Protein AF-A0A952X429-F1 (afdb_monomer_lite)

Sequence (64 aa):
MDAELQHDAAVAMAVALVEIIAPCLREEEQRDAFEEFYRVCHAGIEAYVAQASHKERQLLPGRN

Secondary structure (DSSP, 8-state):
--HHHHHHHHHHHHHHHHHHHGGGS-HHHHHHHHHHHHHHHHHHHHHHHHHHHHHHHHH-TT--

Structure (mmCIF, N/CA/C/O backbone):
data_AF-A0A952X429-F1
#
_entry.id   AF-A0A952X429-F1
#
loop_
_atom_site.group_PDB
_atom_site.id
_atom_site.type_symbol
_atom_site.label_atom_id
_atom_site.label_alt_id
_atom_site.label_comp_id
_atom_site.label_asym_id
_atom_site.label_entity_id
_atom_site.label_seq_id
_atom_site.pdbx_PDB_ins_code
_atom_site.Cartn_x
_atom_site.Cartn_y
_atom_site.Cartn_z
_atom_site.occupancy
_atom_site.B_iso_or_equiv
_atom_site.auth_seq_id
_atom_site.auth_comp_id
_atom_site.auth_asym_id
_atom_site.auth_atom_id
_atom_site.pdbx_PDB_model_num
ATOM 1 N N . MET A 1 1 ? 3.816 0.115 -17.253 1.00 63.97 1 MET A N 1
ATOM 2 C CA . MET A 1 1 ? 2.694 -0.107 -16.322 1.00 63.97 1 MET A CA 1
ATOM 3 C C . MET A 1 1 ? 2.039 1.235 -16.094 1.00 63.97 1 MET A C 1
ATOM 5 O O . MET A 1 1 ? 2.755 2.161 -15.725 1.00 63.97 1 MET A O 1
ATOM 9 N N . ASP A 1 2 ? 0.750 1.355 -16.396 1.00 85.50 2 ASP A N 1
ATOM 10 C CA . ASP A 1 2 ? 0.037 2.636 -16.348 1.00 85.50 2 ASP A CA 1
ATOM 11 C C . ASP A 1 2 ? -0.046 3.172 -14.915 1.00 85.50 2 ASP A C 1
ATOM 13 O O . ASP A 1 2 ? -0.104 2.394 -13.962 1.00 85.50 2 ASP A O 1
ATOM 17 N N . ALA A 1 3 ? -0.002 4.497 -14.755 1.00 87.00 3 ALA A N 1
ATOM 18 C CA . ALA A 1 3 ? -0.008 5.143 -13.439 1.00 87.00 3 ALA A CA 1
ATOM 19 C C . ALA A 1 3 ? -1.283 4.818 -12.639 1.00 87.00 3 ALA A C 1
ATOM 21 O O . ALA A 1 3 ? -1.210 4.600 -11.434 1.00 87.00 3 ALA A O 1
ATOM 22 N N . GLU A 1 4 ? -2.425 4.700 -13.321 1.00 92.69 4 GLU A N 1
ATOM 23 C CA . GLU A 1 4 ? -3.701 4.294 -12.717 1.00 92.69 4 GLU A CA 1
ATOM 24 C C . GLU A 1 4 ? -3.622 2.879 -12.126 1.00 92.69 4 GLU A C 1
ATOM 26 O O . GLU A 1 4 ? -3.976 2.675 -10.972 1.00 92.69 4 GLU A O 1
ATOM 31 N N . LEU A 1 5 ? -3.028 1.921 -12.848 1.00 93.19 5 LEU A N 1
ATOM 32 C CA . LEU A 1 5 ? -2.850 0.551 -12.347 1.00 93.19 5 LEU A CA 1
ATOM 33 C C . LEU A 1 5 ? -1.940 0.488 -11.110 1.00 93.19 5 LEU A C 1
ATOM 35 O O . LEU A 1 5 ? -2.142 -0.354 -10.237 1.00 93.19 5 LEU A O 1
ATOM 39 N N . GLN A 1 6 ? -0.926 1.356 -11.032 1.00 93.88 6 GLN A N 1
ATOM 40 C CA . GLN A 1 6 ? -0.041 1.441 -9.863 1.00 93.88 6 GLN A CA 1
ATOM 41 C C . GLN A 1 6 ? -0.776 2.010 -8.648 1.00 93.88 6 GLN A C 1
ATOM 43 O O . GLN A 1 6 ? -0.633 1.483 -7.544 1.00 93.88 6 GLN A O 1
ATOM 48 N N . HIS A 1 7 ? -1.585 3.049 -8.865 1.00 95.38 7 HIS A N 1
ATOM 49 C CA . HIS A 1 7 ? -2.439 3.635 -7.841 1.00 95.38 7 HIS A CA 1
ATOM 50 C C . HIS A 1 7 ? -3.450 2.616 -7.305 1.00 95.38 7 HIS A C 1
ATOM 52 O O . HIS A 1 7 ? -3.486 2.380 -6.099 1.00 95.38 7 HIS A O 1
ATOM 58 N N . ASP A 1 8 ? -4.201 1.958 -8.189 1.00 97.62 8 ASP A N 1
ATOM 59 C CA . ASP A 1 8 ? -5.224 0.977 -7.814 1.00 97.62 8 ASP A CA 1
ATOM 60 C C . ASP A 1 8 ? -4.622 -0.187 -7.021 1.00 97.62 8 ASP A C 1
ATOM 62 O O . ASP A 1 8 ? -5.169 -0.607 -5.998 1.00 97.62 8 ASP A O 1
ATOM 66 N N . ALA A 1 9 ? -3.451 -0.676 -7.444 1.00 97.38 9 ALA A N 1
ATOM 67 C CA . ALA A 1 9 ? -2.725 -1.709 -6.718 1.00 97.38 9 ALA A CA 1
ATOM 68 C C . ALA A 1 9 ? -2.288 -1.229 -5.324 1.00 97.38 9 ALA A C 1
ATOM 70 O O . ALA A 1 9 ? -2.479 -1.949 -4.342 1.00 97.38 9 ALA A O 1
ATOM 71 N N . ALA A 1 10 ? -1.743 -0.013 -5.213 1.00 97.94 10 ALA A N 1
ATOM 72 C CA . ALA A 1 10 ? -1.335 0.557 -3.931 1.00 97.94 10 ALA A CA 1
ATOM 73 C C . ALA A 1 10 ? -2.525 0.748 -2.978 1.00 97.94 10 A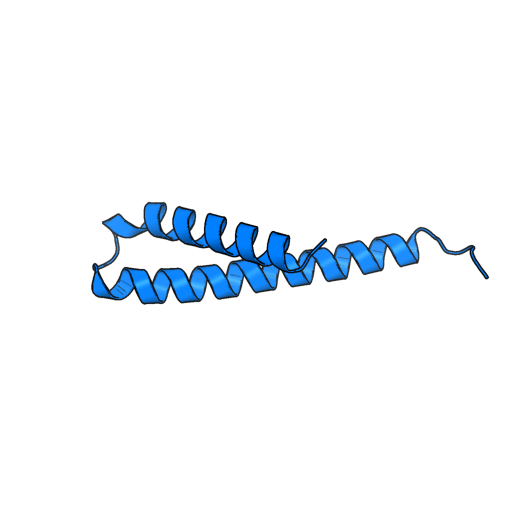LA A C 1
ATOM 75 O O . ALA A 1 10 ? -2.412 0.423 -1.796 1.00 97.94 10 ALA A O 1
ATOM 76 N N . VAL A 1 11 ? -3.671 1.215 -3.483 1.00 98.25 11 VAL A N 1
ATOM 77 C CA . VAL A 1 11 ? -4.911 1.354 -2.705 1.00 98.25 11 VAL A CA 1
ATOM 78 C C . VAL A 1 11 ? -5.401 -0.009 -2.226 1.00 98.25 11 VAL A C 1
ATOM 80 O O . VAL A 1 11 ? -5.637 -0.176 -1.031 1.00 98.25 11 VAL A O 1
ATOM 83 N N . ALA A 1 12 ? -5.504 -0.999 -3.117 1.00 98.50 12 ALA A N 1
ATOM 84 C CA . ALA A 1 12 ? -5.970 -2.338 -2.757 1.00 98.50 12 ALA A CA 1
ATOM 85 C C . ALA A 1 12 ? -5.084 -2.987 -1.679 1.00 98.50 12 ALA A C 1
ATOM 87 O O . ALA A 1 12 ? -5.591 -3.583 -0.727 1.00 98.50 12 ALA A O 1
ATOM 88 N N . MET A 1 13 ? -3.762 -2.830 -1.793 1.00 98.44 13 MET A N 1
ATOM 89 C CA . MET A 1 13 ? -2.816 -3.306 -0.782 1.00 98.44 13 MET A CA 1
ATOM 90 C C . MET A 1 13 ? -2.976 -2.566 0.548 1.00 98.44 13 MET A C 1
ATOM 92 O O . MET A 1 13 ? -3.008 -3.210 1.594 1.00 98.44 13 MET A O 1
ATOM 96 N N . ALA A 1 14 ? -3.095 -1.238 0.521 1.00 98.38 14 ALA A N 1
ATOM 97 C CA . ALA A 1 14 ? -3.259 -0.438 1.729 1.00 98.38 14 ALA A CA 1
ATOM 98 C C . ALA A 1 14 ? -4.545 -0.798 2.485 1.00 98.38 14 ALA A C 1
ATOM 100 O O . ALA A 1 14 ? -4.492 -0.983 3.698 1.00 98.38 14 ALA A O 1
ATOM 101 N N . VAL A 1 15 ? -5.669 -0.984 1.779 1.00 98.38 15 VAL A N 1
ATOM 102 C CA . VAL A 1 15 ? -6.930 -1.454 2.381 1.00 98.38 15 VAL A CA 1
ATOM 103 C C . VAL A 1 15 ? -6.727 -2.801 3.070 1.00 98.38 15 VAL A C 1
ATOM 105 O O . VAL A 1 15 ? -7.018 -2.925 4.256 1.00 98.38 15 VAL A O 1
ATOM 108 N N . ALA A 1 16 ? -6.167 -3.788 2.364 1.00 98.56 16 ALA A N 1
ATOM 109 C CA . ALA A 1 16 ? -5.955 -5.120 2.925 1.00 98.56 16 ALA A CA 1
ATOM 110 C C . ALA A 1 16 ? -5.043 -5.094 4.165 1.00 98.56 16 ALA A C 1
ATOM 112 O O . ALA A 1 16 ? -5.292 -5.798 5.142 1.00 98.56 16 ALA A O 1
ATOM 113 N N . LEU A 1 17 ? -3.995 -4.265 4.155 1.00 98.31 17 LEU A N 1
ATOM 114 C CA . LEU A 1 17 ? -3.098 -4.103 5.299 1.00 98.31 17 LEU A CA 1
ATOM 115 C C . LEU A 1 17 ? -3.808 -3.476 6.500 1.00 98.31 17 LEU A C 1
ATOM 117 O O . LEU A 1 17 ? -3.637 -3.970 7.615 1.00 98.31 17 LEU A O 1
ATOM 121 N N . VAL A 1 18 ? -4.630 -2.443 6.282 1.00 98.00 18 VAL A N 1
ATOM 122 C CA . VAL A 1 18 ? -5.458 -1.866 7.350 1.00 98.00 18 VAL A CA 1
ATOM 123 C C . VAL A 1 18 ? -6.414 -2.908 7.908 1.00 98.00 18 VAL A C 1
ATOM 125 O O . VAL A 1 18 ? -6.468 -3.050 9.120 1.00 98.00 18 VAL A O 1
ATOM 128 N N . GLU A 1 19 ? -7.111 -3.683 7.075 1.00 97.69 19 GLU A N 1
ATOM 129 C CA . GLU A 1 19 ? -8.037 -4.725 7.546 1.00 97.69 19 GLU A CA 1
ATOM 130 C C . GLU A 1 19 ? -7.348 -5.768 8.438 1.00 97.69 19 GLU A C 1
ATOM 132 O O . GLU A 1 19 ? -7.908 -6.185 9.453 1.00 97.69 19 GLU A O 1
ATOM 137 N N . ILE A 1 20 ? -6.112 -6.152 8.103 1.00 98.31 20 ILE A N 1
ATOM 138 C CA . ILE A 1 20 ? -5.316 -7.099 8.896 1.00 98.31 20 ILE A CA 1
ATOM 139 C C . ILE A 1 20 ? -5.003 -6.537 10.288 1.00 98.31 20 ILE A C 1
ATOM 141 O O . ILE A 1 20 ? -5.042 -7.282 11.269 1.00 98.31 20 ILE A O 1
ATOM 145 N N . ILE A 1 21 ? -4.670 -5.245 10.386 1.00 97.31 21 ILE A N 1
ATOM 146 C CA . ILE A 1 21 ? -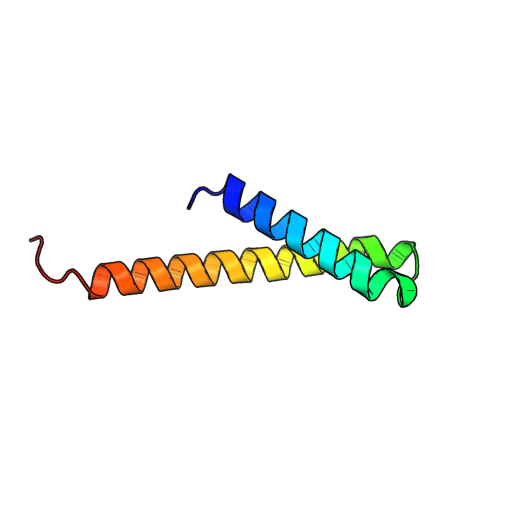4.218 -4.636 11.645 1.00 97.31 21 ILE A CA 1
ATOM 147 C C . ILE A 1 21 ? -5.295 -3.833 12.377 1.00 97.31 21 ILE A C 1
ATOM 149 O O . ILE A 1 21 ? -5.064 -3.425 13.512 1.00 97.31 21 ILE A O 1
ATOM 153 N N . ALA A 1 22 ? -6.467 -3.634 11.774 1.00 96.81 22 ALA A N 1
ATOM 154 C CA . ALA A 1 22 ? -7.578 -2.870 12.335 1.00 96.81 22 ALA A CA 1
ATOM 155 C C . ALA A 1 22 ? -7.976 -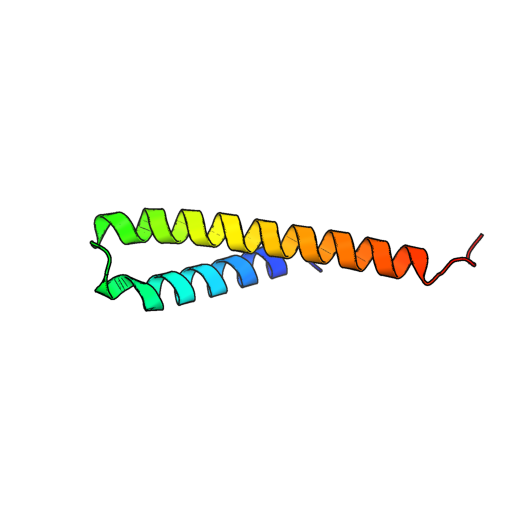3.313 13.754 1.00 96.81 22 ALA A C 1
ATOM 157 O O . ALA A 1 22 ? -8.227 -2.433 14.573 1.00 96.81 22 ALA A O 1
ATOM 158 N N . PRO A 1 23 ? -7.959 -4.614 14.125 1.00 97.94 23 PRO A N 1
ATOM 159 C CA . PRO A 1 23 ? -8.229 -5.030 15.506 1.00 97.94 23 PRO A CA 1
ATOM 160 C C . PRO A 1 23 ? -7.230 -4.494 16.546 1.00 97.94 23 PRO A C 1
ATOM 162 O O . PRO A 1 23 ? -7.517 -4.514 17.741 1.00 97.94 23 PRO A O 1
ATOM 165 N N . CYS A 1 24 ? -6.052 -4.051 16.104 1.00 97.88 24 CYS A N 1
ATOM 166 C CA . CYS A 1 24 ? -4.983 -3.504 16.938 1.00 97.88 24 CYS A CA 1
ATOM 167 C C . CYS A 1 24 ? -4.938 -1.968 16.927 1.00 97.88 24 CYS A C 1
ATOM 169 O O . CYS A 1 24 ? -4.102 -1.394 17.624 1.00 97.88 24 CYS A O 1
ATOM 171 N N . LEU A 1 25 ? -5.792 -1.317 16.133 1.00 97.19 25 LEU A N 1
ATOM 172 C CA . LEU A 1 25 ? -5.840 0.132 15.967 1.00 97.19 25 LEU A CA 1
ATOM 173 C C . LEU A 1 25 ? -7.141 0.702 16.520 1.00 97.19 25 LEU A C 1
ATOM 175 O O . LEU A 1 25 ? -8.198 0.071 16.457 1.00 97.19 25 LEU A O 1
ATOM 179 N N . ARG A 1 26 ? -7.083 1.941 17.000 1.00 97.75 26 ARG A N 1
ATOM 180 C CA . ARG A 1 26 ? -8.293 2.734 17.237 1.00 97.75 26 ARG A CA 1
ATOM 181 C C . ARG A 1 26 ? -8.864 3.211 15.906 1.00 97.75 26 ARG A C 1
ATOM 183 O O . ARG A 1 26 ? -8.127 3.351 14.933 1.00 97.75 26 ARG A O 1
ATOM 190 N N . GLU A 1 27 ? -10.165 3.485 15.855 1.00 94.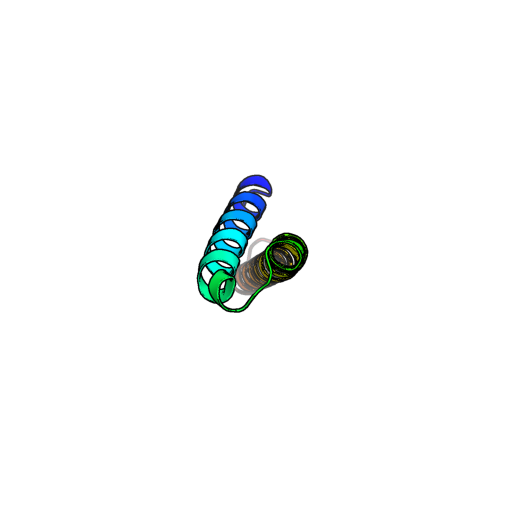94 27 GLU A N 1
ATOM 191 C CA . GLU A 1 27 ? -10.828 3.944 14.625 1.00 94.94 27 GLU A CA 1
ATOM 192 C C . GLU A 1 27 ? -10.171 5.212 14.060 1.00 94.94 27 GLU A C 1
ATOM 194 O O . GLU A 1 27 ? -9.976 5.318 12.850 1.00 94.94 27 GLU A O 1
ATOM 199 N N . GLU A 1 28 ? -9.742 6.135 14.928 1.00 95.25 28 GLU A N 1
ATOM 200 C CA . GLU A 1 28 ? -9.036 7.351 14.522 1.00 95.25 28 GLU A CA 1
ATOM 201 C C . GLU A 1 28 ? -7.644 7.093 13.912 1.00 95.25 28 GLU A C 1
ATOM 203 O O . GLU A 1 28 ? -7.193 7.882 13.086 1.00 95.25 28 GLU A O 1
ATOM 208 N N . GLU A 1 29 ? -6.986 5.982 14.259 1.00 97.31 29 GLU A N 1
ATOM 209 C CA . GLU A 1 29 ? -5.641 5.622 13.778 1.00 97.31 29 GLU A CA 1
ATOM 210 C C . GLU A 1 29 ? -5.682 4.878 12.432 1.00 97.31 29 GLU A C 1
ATOM 212 O O . GLU A 1 29 ? -4.680 4.819 11.719 1.00 97.31 29 GLU A O 1
ATOM 217 N N . GLN A 1 30 ? -6.833 4.311 12.050 1.00 96.94 30 GLN A N 1
ATOM 218 C CA . GLN A 1 30 ? -6.964 3.521 10.819 1.00 96.94 30 GLN A CA 1
ATOM 219 C C . GLN A 1 30 ? -6.756 4.360 9.556 1.00 96.94 30 GLN A C 1
ATOM 221 O O . GLN A 1 30 ? -6.226 3.860 8.563 1.00 96.94 30 GLN A O 1
ATOM 226 N N . ARG A 1 31 ? -7.138 5.642 9.593 1.00 96.94 31 ARG A N 1
ATOM 227 C CA . ARG A 1 31 ? -6.898 6.564 8.480 1.00 96.94 31 ARG A CA 1
ATOM 228 C C . ARG A 1 31 ? -5.407 6.835 8.293 1.00 96.94 31 ARG A C 1
ATOM 230 O O . ARG A 1 31 ? -4.914 6.720 7.176 1.00 96.94 31 ARG A O 1
ATOM 237 N N . ASP A 1 32 ? -4.700 7.148 9.373 1.00 97.88 32 ASP A N 1
ATOM 238 C CA . ASP A 1 32 ? -3.260 7.415 9.326 1.00 97.88 32 ASP A CA 1
ATOM 239 C C . ASP A 1 32 ? -2.495 6.160 8.876 1.00 97.88 32 ASP A C 1
ATOM 241 O O . ASP A 1 32 ? -1.582 6.236 8.052 1.00 97.88 32 ASP A O 1
ATOM 245 N N . ALA A 1 33 ? -2.926 4.982 9.343 1.00 98.06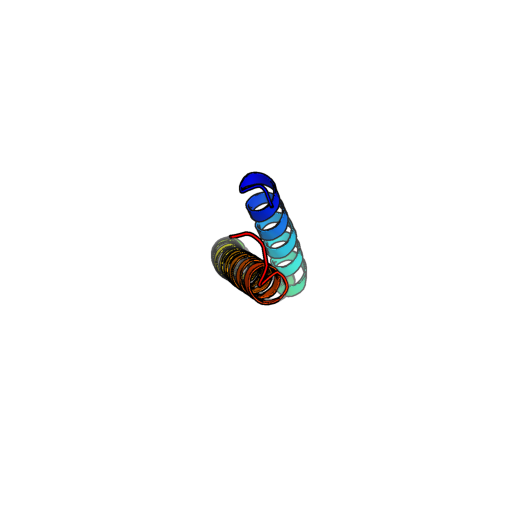 33 ALA A N 1
ATOM 246 C CA . ALA A 1 33 ? -2.392 3.702 8.892 1.00 98.06 33 ALA A CA 1
ATOM 247 C C . ALA A 1 33 ? -2.622 3.478 7.389 1.00 98.06 33 ALA A C 1
ATOM 249 O O . ALA A 1 33 ? -1.693 3.087 6.684 1.00 98.06 33 ALA A O 1
ATOM 250 N N . PHE A 1 34 ? -3.826 3.762 6.879 1.00 98.44 34 PHE A N 1
ATOM 251 C CA . PHE A 1 34 ? -4.115 3.679 5.446 1.00 98.44 34 PHE A CA 1
ATOM 252 C C . PHE A 1 34 ? -3.201 4.594 4.626 1.00 98.44 34 PHE A C 1
ATOM 254 O O . PHE A 1 34 ? -2.604 4.142 3.650 1.00 98.44 34 PHE A O 1
ATOM 261 N N . GLU A 1 35 ? -3.086 5.867 5.016 1.00 98.38 35 GLU A N 1
ATOM 262 C CA . GLU A 1 35 ? -2.275 6.861 4.305 1.00 98.38 35 GLU A CA 1
ATOM 263 C C . GLU A 1 35 ? -0.799 6.429 4.249 1.00 98.38 35 GLU A C 1
ATOM 265 O O . GLU A 1 35 ? -0.167 6.492 3.188 1.00 98.38 35 GLU A O 1
ATOM 270 N N . GLU A 1 36 ? -0.268 5.904 5.356 1.00 98.50 36 GLU A N 1
ATOM 271 C CA . GLU A 1 36 ? 1.106 5.410 5.421 1.00 98.50 36 GLU A CA 1
ATOM 272 C C . GLU A 1 36 ? 1.309 4.127 4.599 1.00 98.50 36 GLU A C 1
ATOM 274 O O . GLU A 1 36 ? 2.285 4.021 3.849 1.00 98.50 36 GLU A O 1
ATOM 279 N N . PHE A 1 37 ? 0.380 3.168 4.662 1.00 98.56 37 PHE A N 1
ATOM 280 C CA . PHE A 1 37 ? 0.464 1.961 3.839 1.00 98.56 37 PHE A CA 1
ATOM 281 C C . PHE A 1 37 ? 0.364 2.273 2.353 1.00 98.56 37 PHE A C 1
ATOM 283 O O . PHE A 1 37 ? 1.171 1.763 1.578 1.00 98.56 37 PHE A O 1
ATOM 290 N N . TYR A 1 38 ? -0.554 3.152 1.954 1.00 98.62 38 TYR A N 1
ATOM 291 C CA . TYR A 1 38 ? -0.653 3.614 0.575 1.00 98.62 38 TYR A CA 1
ATOM 292 C C . TYR A 1 38 ? 0.676 4.213 0.110 1.00 98.62 38 TYR A C 1
ATOM 294 O O . TYR A 1 38 ? 1.209 3.807 -0.924 1.00 98.62 38 TYR A O 1
ATOM 302 N N . ARG A 1 39 ? 1.255 5.125 0.901 1.00 98.50 39 ARG A 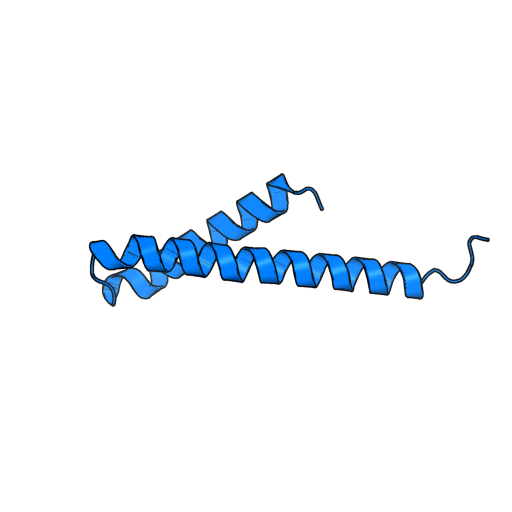N 1
ATOM 303 C CA . ARG A 1 39 ? 2.528 5.780 0.581 1.00 98.50 39 ARG A CA 1
ATOM 304 C C . ARG A 1 39 ? 3.657 4.766 0.385 1.00 98.50 39 ARG A C 1
ATOM 306 O O . ARG A 1 39 ? 4.411 4.868 -0.583 1.00 98.50 39 ARG A O 1
ATOM 313 N N . VAL A 1 40 ? 3.779 3.791 1.287 1.00 98.44 40 VAL A N 1
ATOM 314 C CA . VAL A 1 40 ? 4.832 2.765 1.232 1.00 98.44 40 VAL A CA 1
ATOM 315 C C . VAL A 1 40 ? 4.615 1.801 0.062 1.00 98.44 40 VAL A C 1
ATOM 317 O O . VAL A 1 40 ? 5.563 1.520 -0.673 1.00 98.44 40 VAL A O 1
ATOM 320 N N . CYS A 1 41 ? 3.387 1.322 -0.153 1.00 98.19 41 CYS A N 1
ATOM 321 C CA . CYS A 1 41 ? 3.058 0.426 -1.261 1.00 98.19 41 CYS A CA 1
ATOM 322 C C . CYS A 1 41 ? 3.289 1.100 -2.616 1.00 98.19 41 CYS A C 1
ATOM 324 O O . CYS A 1 41 ? 3.938 0.513 -3.481 1.00 98.19 41 CYS A O 1
ATOM 326 N N . HIS A 1 42 ? 2.835 2.345 -2.781 1.00 97.81 42 HIS A N 1
ATOM 327 C CA . HIS A 1 42 ? 3.035 3.111 -4.008 1.00 97.81 42 HIS A CA 1
ATOM 328 C C . HIS A 1 42 ? 4.526 3.302 -4.316 1.00 97.81 42 HIS A C 1
ATOM 330 O O . HIS A 1 42 ? 4.981 2.952 -5.403 1.00 97.81 42 HIS A O 1
ATOM 336 N N . ALA A 1 43 ? 5.317 3.749 -3.333 1.00 97.50 43 ALA A N 1
ATOM 337 C CA . ALA A 1 43 ? 6.761 3.916 -3.503 1.00 97.50 43 ALA A CA 1
ATOM 338 C C . ALA A 1 43 ? 7.475 2.590 -3.832 1.00 97.50 43 ALA A C 1
ATOM 340 O O . ALA A 1 43 ? 8.404 2.556 -4.642 1.00 97.50 43 ALA A O 1
ATOM 341 N N . GLY A 1 44 ? 7.038 1.479 -3.229 1.00 97.62 44 GLY A N 1
ATOM 342 C CA . GLY A 1 44 ? 7.563 0.147 -3.531 1.00 97.62 44 GLY A CA 1
ATOM 343 C C . GLY A 1 44 ? 7.277 -0.293 -4.970 1.00 97.62 44 GLY A C 1
ATOM 344 O O . GLY A 1 44 ? 8.168 -0.819 -5.642 1.00 97.62 44 GLY A O 1
ATOM 345 N N . ILE A 1 45 ? 6.062 -0.035 -5.462 1.00 96.38 45 ILE A N 1
ATOM 346 C CA . ILE A 1 45 ? 5.664 -0.318 -6.847 1.00 96.38 45 ILE A CA 1
ATOM 347 C C . ILE A 1 45 ? 6.490 0.528 -7.824 1.00 96.38 45 ILE A C 1
ATOM 349 O O . ILE A 1 45 ? 7.063 -0.023 -8.766 1.00 96.38 45 ILE A O 1
ATOM 353 N N . GLU A 1 46 ? 6.627 1.833 -7.577 1.00 95.06 46 GLU A N 1
ATOM 354 C CA . GLU A 1 46 ? 7.442 2.729 -8.408 1.00 95.06 46 GLU A CA 1
ATOM 355 C C . GLU A 1 46 ? 8.901 2.260 -8.487 1.00 95.06 46 GLU A C 1
ATOM 357 O O . GLU A 1 46 ? 9.481 2.171 -9.575 1.00 95.06 46 GLU A O 1
ATOM 362 N N . ALA A 1 47 ? 9.490 1.894 -7.343 1.00 95.31 47 ALA A N 1
ATOM 363 C CA . ALA A 1 47 ? 10.856 1.389 -7.282 1.00 95.31 47 ALA A CA 1
ATOM 364 C C . ALA A 1 47 ? 11.021 0.087 -8.081 1.00 95.31 47 ALA A C 1
ATOM 366 O O . ALA A 1 47 ? 11.997 -0.068 -8.823 1.00 95.31 47 ALA A O 1
ATOM 367 N N . TYR A 1 48 ? 10.062 -0.837 -7.975 1.00 94.00 48 TYR A N 1
ATOM 368 C CA . TYR A 1 48 ? 10.067 -2.077 -8.748 1.00 94.00 48 TYR A CA 1
ATOM 369 C C . TYR A 1 48 ? 9.978 -1.811 -10.257 1.00 94.00 48 TYR A C 1
ATOM 371 O O . TYR A 1 48 ? 10.778 -2.352 -11.023 1.00 94.00 48 TYR A O 1
ATOM 379 N N . VAL A 1 49 ? 9.061 -0.942 -10.693 1.00 92.19 49 VAL A N 1
ATOM 380 C CA . VAL A 1 49 ? 8.889 -0.578 -12.111 1.00 92.19 49 VAL A CA 1
ATOM 381 C C . VAL A 1 49 ? 10.153 0.069 -12.672 1.00 92.19 49 VAL A C 1
ATOM 383 O O . VAL A 1 49 ? 10.590 -0.277 -13.776 1.00 92.19 49 VAL A O 1
ATOM 386 N N . ALA A 1 50 ? 10.779 0.971 -11.912 1.00 90.19 50 ALA A N 1
ATOM 387 C CA . ALA A 1 50 ? 12.039 1.592 -12.299 1.00 90.19 50 ALA A CA 1
ATOM 388 C C . ALA A 1 50 ? 13.145 0.539 -12.481 1.00 90.19 50 ALA A C 1
ATOM 390 O O . ALA A 1 50 ? 13.826 0.517 -13.509 1.00 90.19 50 ALA A O 1
ATOM 391 N N . GLN A 1 51 ? 13.292 -0.388 -11.529 1.00 91.12 51 GLN A N 1
ATOM 392 C CA . GLN A 1 51 ? 14.282 -1.466 -11.610 1.00 91.12 51 GLN A CA 1
ATOM 393 C C . GLN A 1 51 ? 14.020 -2.435 -12.770 1.00 91.12 51 GLN A C 1
ATOM 395 O O . GLN A 1 51 ? 14.964 -2.823 -13.461 1.00 91.12 51 GLN A O 1
ATOM 400 N N . ALA A 1 52 ? 12.763 -2.816 -13.009 1.00 89.12 52 ALA A N 1
ATOM 401 C CA . ALA A 1 52 ? 12.382 -3.675 -14.127 1.00 89.12 52 ALA A CA 1
ATOM 402 C C . ALA A 1 52 ? 12.735 -3.015 -15.470 1.00 89.12 52 ALA A C 1
ATOM 404 O O . ALA A 1 52 ? 13.410 -3.624 -16.300 1.00 89.12 52 ALA A O 1
ATOM 405 N N . SER A 1 53 ? 12.409 -1.727 -15.617 1.00 85.75 53 SER A N 1
ATOM 406 C CA . SER A 1 53 ? 12.748 -0.928 -16.802 1.00 85.75 53 SER A CA 1
ATOM 407 C C . SER A 1 53 ? 14.264 -0.833 -17.026 1.00 85.75 53 SER A C 1
ATOM 409 O O . SER A 1 53 ? 14.741 -0.902 -18.160 1.00 85.75 53 SER A O 1
ATOM 411 N N . HIS A 1 54 ? 15.053 -0.695 -15.954 1.00 80.06 54 HIS A N 1
ATOM 412 C CA . HIS A 1 54 ? 16.516 -0.714 -16.041 1.00 80.06 54 HIS A CA 1
ATOM 413 C C . HIS A 1 54 ? 17.058 -2.075 -16.500 1.00 80.06 54 HIS A C 1
ATOM 415 O O . HIS A 1 54 ? 17.948 -2.108 -17.352 1.00 80.06 54 HIS A O 1
ATOM 421 N N . LYS A 1 55 ? 16.522 -3.186 -15.978 1.00 83.25 55 LYS A N 1
ATOM 422 C CA . LYS A 1 55 ? 16.930 -4.542 -16.383 1.00 83.25 55 LYS A CA 1
ATOM 423 C C . LYS A 1 55 ? 16.610 -4.824 -17.850 1.00 83.25 55 LYS A C 1
ATOM 425 O O . LYS A 1 55 ? 17.468 -5.341 -18.559 1.00 83.25 55 LYS A O 1
ATOM 430 N N . GLU A 1 56 ? 15.429 -4.438 -18.329 1.00 81.69 56 GLU A N 1
ATOM 431 C CA . GLU A 1 56 ? 15.057 -4.595 -19.744 1.00 81.69 56 GLU A CA 1
ATOM 432 C C . GLU A 1 56 ? 16.017 -3.847 -20.679 1.00 81.69 56 GLU A C 1
ATOM 434 O O . GLU A 1 56 ? 16.460 -4.396 -21.688 1.00 81.69 56 GLU A O 1
ATOM 439 N N . ARG A 1 57 ? 16.416 -2.621 -20.313 1.00 77.88 57 ARG A N 1
ATOM 440 C CA . ARG A 1 57 ? 17.395 -1.835 -21.084 1.00 77.88 57 ARG A CA 1
ATOM 441 C C . ARG A 1 57 ? 18.786 -2.472 -21.109 1.00 77.88 57 ARG A C 1
ATOM 443 O O . ARG A 1 57 ? 19.471 -2.371 -22.120 1.00 77.88 57 ARG A O 1
ATOM 450 N N . GLN A 1 58 ? 19.207 -3.127 -20.025 1.00 75.81 58 GLN A N 1
ATOM 451 C CA . GLN A 1 58 ? 20.495 -3.833 -19.965 1.00 75.81 58 GLN A CA 1
ATOM 452 C C . GLN A 1 58 ? 20.501 -5.136 -20.776 1.00 75.81 58 GLN A C 1
ATOM 454 O O . GLN A 1 58 ? 21.546 -5.519 -21.295 1.00 75.81 58 GLN A O 1
ATOM 459 N N . LEU A 1 59 ? 19.353 -5.808 -20.896 1.00 71.44 59 LEU A N 1
ATOM 460 C CA . LEU A 1 59 ? 19.205 -7.066 -21.638 1.00 71.44 59 LEU A CA 1
ATOM 461 C C . LEU A 1 59 ? 19.097 -6.874 -23.161 1.00 71.44 59 LEU A C 1
ATOM 463 O O . LEU A 1 59 ? 19.260 -7.839 -23.904 1.00 71.44 59 LEU A O 1
ATOM 467 N N . LEU A 1 60 ? 18.886 -5.642 -23.639 1.00 64.88 60 LEU A N 1
ATOM 468 C CA . LEU A 1 60 ? 18.824 -5.294 -25.064 1.00 64.88 60 LEU A CA 1
ATOM 469 C C . LEU A 1 60 ? 20.011 -4.418 -25.534 1.00 64.88 60 LEU A C 1
ATOM 471 O O . LEU A 1 60 ? 19.783 -3.345 -26.102 1.00 64.88 60 LEU A O 1
ATOM 475 N N . PRO A 1 61 ? 21.286 -4.830 -25.365 1.00 54.41 61 PRO A N 1
ATOM 476 C CA . PRO A 1 61 ? 22.414 -4.091 -25.916 1.00 54.41 61 PRO A CA 1
ATOM 477 C C . PRO A 1 61 ? 22.533 -4.406 -27.417 1.00 54.41 61 PRO A C 1
ATOM 479 O O . PRO A 1 61 ? 23.322 -5.254 -27.820 1.00 54.41 61 PRO A O 1
ATOM 482 N N . GLY A 1 62 ? 21.702 -3.790 -28.264 1.00 55.12 62 GLY A N 1
ATOM 483 C CA . GLY A 1 62 ? 21.755 -4.088 -29.704 1.00 55.12 62 GLY A CA 1
ATOM 484 C C . GLY A 1 62 ? 20.798 -3.355 -30.646 1.00 55.12 62 GLY A C 1
ATOM 485 O O . GLY A 1 62 ? 20.647 -3.788 -31.782 1.00 55.12 62 GLY A O 1
ATOM 486 N N . ARG A 1 63 ? 20.136 -2.271 -30.230 1.00 49.25 63 ARG A N 1
ATOM 487 C CA . ARG A 1 63 ? 19.400 -1.392 -31.159 1.00 49.25 63 ARG A CA 1
ATOM 488 C C . ARG A 1 63 ? 20.018 -0.001 -31.158 1.00 49.25 63 ARG A C 1
ATOM 490 O O . ARG A 1 63 ? 19.437 0.907 -30.584 1.00 49.25 63 ARG A O 1
ATOM 497 N N . ASN A 1 64 ? 21.194 0.114 -31.766 1.00 49.53 64 ASN A N 1
ATOM 498 C CA . ASN A 1 64 ? 21.744 1.341 -32.344 1.00 49.53 64 ASN A CA 1
ATOM 499 C C . ASN A 1 64 ? 22.456 0.953 -33.638 1.00 49.53 64 ASN A C 1
ATOM 501 O O . ASN A 1 64 ? 23.225 -0.033 -33.580 1.00 49.53 64 ASN A O 1
#

Foldseek 3Di:
DDPVVLQVQLQVQLVVVLVVCVVVDDPVCSVVSSVVSSVVSSVVSVVVVVVVVVVVVVVPPDDD

pLDDT: mean 90.67, std 12.79, range [49.25, 98.62]

Radius of gyration: 16.43 Å; chains: 1; bounding box: 33×14×50 Å